Protein AF-A0A9X1R9W2-F1 (afdb_monomer_lite)

Structure (mmCIF, N/CA/C/O backbone):
data_AF-A0A9X1R9W2-F1
#
_entry.id   AF-A0A9X1R9W2-F1
#
loop_
_atom_site.group_PDB
_atom_site.id
_atom_site.type_symbol
_atom_site.label_atom_id
_atom_site.label_alt_id
_atom_site.label_comp_id
_atom_site.label_asym_id
_atom_site.label_entity_id
_atom_site.label_seq_id
_atom_site.pdbx_PDB_ins_code
_atom_site.Cartn_x
_atom_site.Cartn_y
_atom_site.Cartn_z
_atom_site.occupancy
_atom_site.B_iso_or_equiv
_atom_site.auth_seq_id
_atom_site.auth_comp_id
_atom_site.auth_asym_id
_atom_site.auth_atom_id
_atom_site.pdbx_PDB_model_num
ATOM 1 N N . MET A 1 1 ? 10.325 17.870 -0.068 1.00 63.31 1 MET A N 1
ATOM 2 C CA . MET A 1 1 ? 9.662 16.607 -0.466 1.00 63.31 1 MET A CA 1
ATOM 3 C C . MET A 1 1 ? 8.473 16.377 0.450 1.00 63.31 1 MET A C 1
ATOM 5 O O . MET A 1 1 ? 8.610 16.632 1.638 1.00 63.31 1 MET A O 1
ATOM 9 N N . SER A 1 2 ? 7.322 15.951 -0.079 1.00 88.88 2 SER A N 1
ATOM 10 C CA . SER A 1 2 ? 6.160 15.604 0.751 1.00 88.88 2 SER A CA 1
ATOM 11 C C . SER A 1 2 ? 6.344 14.225 1.393 1.00 88.88 2 SER A C 1
ATOM 13 O O . SER A 1 2 ? 7.016 13.362 0.826 1.00 88.88 2 SER A O 1
ATOM 15 N N . VAL A 1 3 ? 5.716 13.996 2.551 1.00 87.62 3 VAL A N 1
ATOM 16 C CA . VAL A 1 3 ? 5.712 12.684 3.229 1.00 87.62 3 VAL A CA 1
ATOM 17 C C . VAL A 1 3 ? 5.194 11.585 2.290 1.00 87.62 3 VAL A C 1
ATOM 19 O O . VAL A 1 3 ? 5.808 10.527 2.197 1.00 87.62 3 VAL A O 1
ATOM 22 N N . LYS A 1 4 ? 4.149 11.876 1.496 1.00 90.62 4 LYS A N 1
ATOM 23 C CA . LYS A 1 4 ? 3.610 10.965 0.468 1.00 90.62 4 LYS A CA 1
ATOM 24 C C . LYS A 1 4 ? 4.688 10.526 -0.534 1.00 90.62 4 LYS A C 1
ATOM 26 O O . LYS A 1 4 ? 4.817 9.338 -0.807 1.00 90.62 4 LYS A O 1
ATOM 31 N N . ALA A 1 5 ? 5.496 11.461 -1.040 1.00 89.12 5 ALA A N 1
ATOM 32 C CA . ALA A 1 5 ? 6.552 11.157 -2.008 1.00 89.12 5 ALA A CA 1
ATOM 33 C C . ALA A 1 5 ? 7.684 10.306 -1.406 1.00 89.12 5 ALA A C 1
ATOM 35 O O . ALA A 1 5 ? 8.211 9.417 -2.075 1.00 89.12 5 ALA A O 1
ATOM 36 N N . VAL A 1 6 ? 8.041 10.549 -0.140 1.00 94.06 6 VAL A N 1
ATOM 37 C CA . VAL A 1 6 ? 9.023 9.724 0.584 1.00 94.06 6 VAL A CA 1
ATOM 38 C C . VAL A 1 6 ? 8.492 8.301 0.758 1.00 94.06 6 VAL A C 1
ATOM 40 O O . VAL A 1 6 ? 9.180 7.343 0.419 1.00 94.06 6 VAL A O 1
ATOM 43 N N . MET A 1 7 ? 7.245 8.155 1.207 1.00 94.75 7 MET A N 1
ATOM 44 C CA . MET A 1 7 ? 6.613 6.846 1.389 1.00 94.75 7 MET A CA 1
ATOM 45 C C . MET A 1 7 ? 6.468 6.078 0.070 1.00 94.75 7 MET A C 1
ATOM 47 O O . MET A 1 7 ? 6.722 4.878 0.040 1.00 94.75 7 MET A O 1
ATOM 51 N N . ALA A 1 8 ? 6.124 6.758 -1.028 1.00 94.44 8 ALA A N 1
ATOM 52 C CA . ALA A 1 8 ? 6.047 6.140 -2.351 1.00 94.44 8 ALA A CA 1
ATOM 53 C C . ALA A 1 8 ? 7.419 5.628 -2.816 1.00 94.44 8 ALA A C 1
ATOM 55 O O . ALA A 1 8 ? 7.514 4.543 -3.379 1.00 94.44 8 ALA A O 1
ATOM 56 N N . THR A 1 9 ? 8.487 6.370 -2.513 1.00 95.00 9 THR A N 1
ATOM 57 C CA . THR A 1 9 ? 9.868 5.969 -2.827 1.00 95.00 9 THR A CA 1
ATOM 58 C C . THR A 1 9 ? 10.293 4.737 -2.021 1.00 95.00 9 THR A C 1
ATOM 60 O O . THR A 1 9 ? 10.902 3.822 -2.571 1.00 95.00 9 THR A O 1
A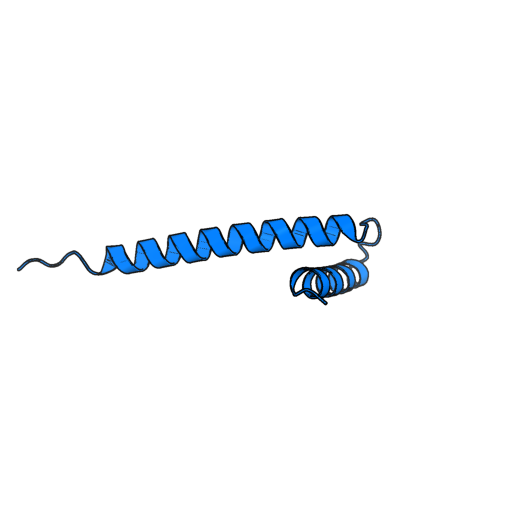TOM 63 N N . ILE A 1 10 ? 9.935 4.677 -0.734 1.00 96.00 10 ILE A N 1
ATOM 64 C CA . ILE A 1 10 ? 10.172 3.497 0.114 1.00 96.00 10 ILE A CA 1
ATOM 65 C C . ILE A 1 10 ? 9.404 2.291 -0.437 1.00 96.00 10 ILE A C 1
ATOM 67 O O . ILE A 1 10 ? 9.990 1.231 -0.636 1.00 96.00 10 ILE A O 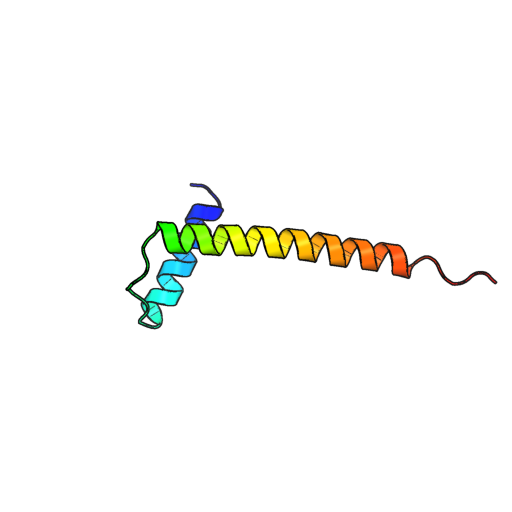1
ATOM 71 N N . LEU A 1 11 ? 8.113 2.461 -0.743 1.00 95.38 11 LEU A N 1
ATOM 72 C CA . LEU A 1 11 ? 7.279 1.388 -1.286 1.00 95.38 11 LEU A CA 1
ATOM 73 C C . LEU A 1 11 ? 7.821 0.862 -2.621 1.00 95.38 11 LEU A C 1
ATOM 75 O O . LEU A 1 11 ? 7.868 -0.348 -2.829 1.00 95.38 11 LEU A O 1
ATOM 79 N N . GLN A 1 12 ? 8.272 1.760 -3.497 1.00 95.69 12 GLN A N 1
ATOM 80 C CA . GLN A 1 12 ? 8.922 1.393 -4.749 1.00 95.69 12 GLN A CA 1
ATOM 81 C C . GLN A 1 12 ? 10.172 0.541 -4.512 1.00 95.69 12 GLN A C 1
ATOM 83 O O . GLN A 1 12 ? 10.349 -0.473 -5.181 1.00 95.69 12 GLN A O 1
ATOM 88 N N . HIS A 1 13 ? 11.029 0.924 -3.563 1.00 96.19 13 HIS A N 1
ATOM 89 C CA . HIS A 1 13 ? 12.242 0.169 -3.250 1.00 96.19 13 HIS A CA 1
ATOM 90 C C . HIS A 1 13 ? 11.929 -1.240 -2.723 1.00 96.19 13 HIS A C 1
ATOM 92 O O . HIS A 1 13 ? 12.507 -2.221 -3.190 1.00 96.19 13 HIS A O 1
ATOM 98 N N . GLU A 1 14 ? 10.972 -1.346 -1.800 1.00 96.25 14 GLU A N 1
ATOM 99 C CA . GLU A 1 14 ? 10.537 -2.615 -1.204 1.00 96.25 14 GLU A CA 1
ATOM 100 C C . GLU A 1 14 ? 9.887 -3.567 -2.213 1.00 96.25 14 GLU A C 1
ATOM 102 O O . GLU A 1 14 ? 10.052 -4.783 -2.130 1.00 96.25 14 GLU A O 1
ATOM 107 N N . LEU A 1 15 ? 9.122 -3.036 -3.166 1.00 95.56 15 LEU A N 1
ATOM 108 C CA . LEU A 1 15 ? 8.489 -3.852 -4.199 1.00 95.56 15 LEU A CA 1
ATOM 109 C C . LEU A 1 15 ? 9.487 -4.257 -5.288 1.00 95.56 15 LEU A C 1
ATOM 111 O O . LEU A 1 15 ? 9.504 -5.425 -5.688 1.00 95.56 15 LEU A O 1
ATOM 115 N N . ALA A 1 16 ? 10.390 -3.358 -5.678 1.00 94.06 16 ALA A N 1
ATOM 116 C CA . ALA A 1 16 ? 11.462 -3.672 -6.616 1.00 94.06 16 ALA A CA 1
ATOM 117 C C . ALA A 1 16 ? 12.408 -4.757 -6.074 1.00 94.06 16 ALA A C 1
ATOM 119 O O . ALA A 1 16 ? 12.778 -5.673 -6.812 1.00 94.06 16 ALA A O 1
ATOM 120 N N . SER A 1 17 ? 12.745 -4.725 -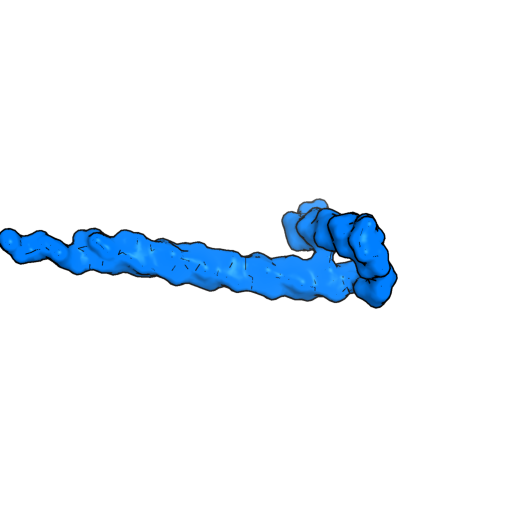4.777 1.00 96.25 17 SER A N 1
ATOM 121 C CA . SER A 1 17 ? 13.583 -5.757 -4.140 1.00 96.25 17 SER A CA 1
ATOM 122 C C . SER A 1 17 ? 12.929 -7.147 -4.134 1.00 96.25 17 SER A C 1
ATOM 124 O O . SER A 1 17 ? 13.622 -8.160 -4.074 1.00 96.25 17 SER A O 1
ATOM 126 N N . ARG A 1 18 ? 11.598 -7.204 -4.273 1.00 95.62 18 ARG A N 1
ATOM 127 C CA . ARG A 1 18 ? 10.797 -8.433 -4.403 1.00 95.62 18 ARG A CA 1
ATOM 128 C C . ARG A 1 18 ? 10.482 -8.796 -5.859 1.00 95.62 18 ARG A C 1
ATOM 130 O O . ARG A 1 18 ? 9.708 -9.718 -6.102 1.00 95.62 18 ARG A O 1
ATOM 137 N N . GLY A 1 19 ? 11.066 -8.083 -6.824 1.00 94.69 19 GLY A N 1
ATOM 138 C CA . GLY A 1 19 ? 10.906 -8.335 -8.258 1.00 94.69 19 GLY A CA 1
ATOM 139 C C . GLY A 1 19 ? 9.696 -7.657 -8.910 1.00 94.69 19 GLY A C 1
ATOM 140 O O . GLY A 1 19 ? 9.420 -7.906 -10.083 1.00 94.69 19 GLY A O 1
ATOM 141 N N . VAL A 1 20 ? 8.975 -6.791 -8.196 1.00 92.38 20 VAL A N 1
ATOM 142 C CA . VAL A 1 20 ? 7.843 -6.036 -8.750 1.00 92.38 20 VAL A CA 1
ATOM 143 C C . VAL A 1 20 ? 8.356 -4.733 -9.360 1.00 92.38 20 VAL A C 1
ATOM 145 O O . VAL A 1 20 ? 8.564 -3.743 -8.668 1.00 92.38 20 VAL A O 1
ATOM 148 N N . ASN A 1 21 ? 8.539 -4.741 -10.681 1.00 88.75 21 ASN A N 1
ATOM 149 C CA . ASN A 1 21 ? 9.109 -3.615 -11.436 1.00 88.75 21 ASN A CA 1
ATOM 150 C C . ASN A 1 21 ? 8.157 -3.036 -12.499 1.00 88.75 21 ASN A C 1
ATOM 152 O O . ASN A 1 21 ? 8.546 -2.152 -13.255 1.00 88.75 21 ASN A O 1
ATOM 156 N N . SER A 1 22 ? 6.923 -3.540 -12.591 1.00 93.44 22 SER A N 1
ATOM 157 C CA . SER A 1 22 ? 5.935 -3.121 -13.598 1.00 93.44 22 SER A CA 1
ATOM 158 C C . SER A 1 22 ? 5.168 -1.847 -13.233 1.00 93.44 22 SER A C 1
ATOM 160 O O . SER A 1 22 ? 4.474 -1.296 -14.083 1.00 93.44 22 SER A O 1
ATOM 162 N N . LEU A 1 23 ? 5.266 -1.398 -11.981 1.00 93.50 23 LEU A N 1
ATOM 163 C CA . LEU A 1 23 ? 4.517 -0.256 -11.466 1.00 93.50 23 LEU A CA 1
ATOM 164 C C . LEU A 1 23 ? 5.260 1.057 -11.704 1.00 93.50 23 LEU A C 1
ATOM 166 O O . LEU A 1 23 ? 6.473 1.166 -11.510 1.00 93.50 23 LEU A O 1
ATOM 170 N N . THR A 1 24 ? 4.498 2.074 -12.079 1.00 93.81 24 THR A N 1
ATOM 171 C CA . THR A 1 24 ? 4.971 3.445 -12.231 1.00 93.81 24 THR A CA 1
ATOM 172 C C . THR A 1 24 ? 5.025 4.160 -10.883 1.00 93.81 24 THR A C 1
ATOM 174 O O . THR A 1 24 ? 4.395 3.764 -9.903 1.00 93.81 24 THR A O 1
ATOM 177 N N . ARG A 1 25 ? 5.739 5.289 -10.834 1.00 90.75 25 ARG A N 1
ATOM 178 C CA . ARG A 1 25 ? 5.759 6.168 -9.655 1.00 90.75 25 ARG A CA 1
ATOM 179 C C . ARG A 1 25 ? 4.352 6.586 -9.205 1.00 90.75 25 ARG A C 1
ATOM 181 O O . ARG A 1 25 ? 4.081 6.604 -8.008 1.00 90.75 25 ARG A O 1
ATOM 188 N N . SER A 1 26 ? 3.471 6.894 -10.155 1.00 93.44 26 SER A N 1
ATOM 189 C CA . SER A 1 26 ? 2.092 7.300 -9.874 1.00 93.44 26 SER A CA 1
ATOM 190 C C . SER A 1 26 ? 1.277 6.177 -9.233 1.00 93.44 26 SER A C 1
ATOM 192 O O . SER A 1 26 ? 0.457 6.456 -8.362 1.00 93.44 26 SER A O 1
ATOM 194 N N . ASP A 1 27 ? 1.549 4.917 -9.585 1.00 95.19 27 ASP A N 1
ATOM 195 C CA . ASP A 1 27 ? 0.906 3.764 -8.946 1.00 95.19 27 ASP A CA 1
ATOM 196 C C . ASP A 1 27 ? 1.287 3.679 -7.464 1.00 95.19 27 ASP A C 1
ATOM 198 O O . ASP A 1 27 ? 0.421 3.523 -6.601 1.00 95.19 27 ASP A O 1
ATOM 202 N N . TYR A 1 28 ? 2.570 3.864 -7.139 1.00 94.69 28 TYR A N 1
ATOM 203 C CA . TYR A 1 28 ? 3.025 3.902 -5.746 1.00 94.69 28 TYR A CA 1
ATOM 204 C C . TYR A 1 28 ? 2.403 5.068 -4.972 1.00 94.69 28 TYR A C 1
ATOM 206 O O . TYR A 1 28 ? 1.950 4.888 -3.843 1.00 94.69 28 TYR A O 1
ATOM 214 N N . GLU A 1 29 ? 2.337 6.257 -5.571 1.00 94.69 29 GLU A N 1
ATOM 215 C CA . GLU A 1 29 ? 1.713 7.427 -4.945 1.00 94.69 29 GLU A CA 1
ATOM 216 C C . GLU A 1 29 ? 0.216 7.203 -4.666 1.00 94.69 29 GLU A C 1
ATOM 218 O O . GLU A 1 29 ? -0.252 7.545 -3.575 1.00 94.69 29 GLU A O 1
ATOM 223 N N . ALA A 1 30 ? -0.510 6.564 -5.590 1.00 95.81 30 ALA A N 1
ATOM 224 C CA . ALA A 1 30 ? -1.918 6.208 -5.417 1.00 95.81 30 ALA A CA 1
ATOM 225 C C . ALA A 1 30 ? -2.127 5.176 -4.295 1.00 95.81 30 ALA A C 1
ATOM 227 O O . ALA A 1 30 ? -3.045 5.316 -3.483 1.00 95.81 30 ALA A O 1
ATOM 228 N N . VAL A 1 31 ? -1.255 4.166 -4.198 1.00 95.81 31 VAL A N 1
ATOM 229 C CA . VAL A 1 31 ? -1.298 3.176 -3.108 1.00 95.81 31 VAL A CA 1
ATOM 230 C C . VAL A 1 31 ? -1.067 3.848 -1.755 1.00 95.81 31 VAL A C 1
ATOM 232 O O . VAL A 1 31 ? -1.832 3.621 -0.817 1.00 95.81 31 VAL A O 1
ATOM 235 N N . ILE A 1 32 ? -0.053 4.710 -1.646 1.00 96.44 32 ILE A N 1
ATOM 236 C CA . ILE A 1 32 ? 0.236 5.435 -0.402 1.00 96.44 32 ILE A CA 1
ATOM 237 C C . ILE A 1 32 ? -0.929 6.340 0.003 1.00 96.44 32 ILE A C 1
ATOM 239 O O . ILE A 1 32 ? -1.279 6.400 1.179 1.00 96.44 32 ILE A O 1
ATOM 243 N N . GLU A 1 33 ? -1.565 7.021 -0.947 1.00 96.00 33 GLU A N 1
ATOM 244 C CA . GLU A 1 33 ? -2.742 7.845 -0.672 1.00 96.00 33 GLU A CA 1
ATOM 245 C C . GLU A 1 33 ? -3.909 7.039 -0.094 1.00 96.00 33 GLU A C 1
ATOM 247 O O . GLU A 1 33 ? -4.500 7.440 0.912 1.00 96.00 33 GLU A O 1
ATOM 252 N N . GLN A 1 34 ? -4.200 5.874 -0.671 1.00 96.75 34 GLN A N 1
ATOM 253 C CA . GLN A 1 34 ? -5.234 4.985 -0.144 1.00 96.75 34 GLN A CA 1
ATOM 254 C C . GLN A 1 34 ? -4.884 4.447 1.247 1.00 96.75 34 GLN A C 1
ATOM 256 O O . GLN A 1 34 ? -5.768 4.341 2.097 1.00 96.75 34 GLN A O 1
ATOM 261 N N . LEU A 1 35 ? -3.612 4.118 1.496 1.00 96.00 35 LEU A N 1
ATOM 262 C CA . LEU A 1 35 ? -3.155 3.651 2.805 1.00 96.00 35 LEU A CA 1
ATOM 263 C C . LEU A 1 35 ? -3.302 4.732 3.876 1.00 96.00 35 LEU A C 1
ATOM 265 O O . LEU A 1 35 ? -3.825 4.442 4.948 1.00 96.00 35 LEU A O 1
ATOM 269 N N . ILE A 1 36 ? -2.907 5.974 3.580 1.00 95.00 36 ILE A N 1
ATOM 270 C CA . ILE A 1 36 ? -3.072 7.105 4.503 1.00 95.00 36 ILE A CA 1
ATOM 271 C C . ILE A 1 36 ? -4.551 7.292 4.845 1.00 95.00 36 ILE A C 1
ATOM 273 O O . ILE A 1 36 ? -4.892 7.375 6.021 1.00 95.00 36 ILE A O 1
ATOM 277 N N . LYS A 1 37 ? -5.433 7.285 3.837 1.00 96.50 37 LYS A N 1
ATOM 278 C CA . LYS A 1 37 ? -6.878 7.416 4.051 1.00 96.50 37 LYS A CA 1
ATOM 279 C C . LYS A 1 37 ? -7.416 6.331 4.991 1.00 96.50 37 LYS A C 1
ATOM 281 O O . LYS A 1 37 ? -8.058 6.656 5.985 1.00 96.50 37 LYS A O 1
ATOM 286 N N . LYS A 1 38 ? -7.105 5.060 4.713 1.00 95.88 38 LYS A N 1
ATOM 287 C CA . LYS A 1 38 ? -7.551 3.924 5.538 1.00 95.88 38 LYS A CA 1
ATOM 288 C C . LYS A 1 38 ? -7.001 3.982 6.962 1.00 95.88 38 LYS A C 1
ATOM 290 O O . LYS A 1 38 ? -7.709 3.634 7.898 1.00 95.88 38 LYS A O 1
ATOM 295 N N . LEU A 1 39 ? -5.752 4.419 7.138 1.00 95.69 39 LEU A N 1
ATOM 296 C CA . LEU A 1 39 ? -5.160 4.602 8.465 1.00 95.69 39 LEU A CA 1
ATOM 297 C C . LEU A 1 39 ? -5.868 5.712 9.242 1.00 95.69 39 LEU A C 1
ATOM 299 O O . LEU A 1 39 ? -6.182 5.513 10.407 1.00 95.69 39 LEU A O 1
ATOM 303 N N . THR A 1 40 ? -6.180 6.840 8.602 1.00 94.69 40 THR A N 1
ATOM 304 C CA . THR A 1 40 ? -6.948 7.922 9.237 1.00 94.69 40 THR A CA 1
ATOM 305 C C . THR A 1 40 ? -8.352 7.465 9.641 1.00 94.69 40 THR A C 1
ATOM 307 O O . THR A 1 40 ? -8.800 7.773 10.744 1.00 94.69 40 THR A O 1
ATOM 310 N N . GLU A 1 41 ? -9.036 6.708 8.780 1.00 95.44 41 GLU A N 1
ATOM 311 C CA . GLU A 1 41 ? -10.341 6.107 9.091 1.00 95.44 41 GLU A CA 1
ATOM 312 C C . GLU A 1 41 ? -10.236 5.151 10.289 1.00 95.44 41 GLU A C 1
ATOM 314 O O . GLU A 1 41 ? -10.994 5.276 11.250 1.00 95.44 41 GLU A O 1
ATOM 319 N N . LEU A 1 42 ? -9.232 4.270 10.296 1.00 95.50 42 LEU A N 1
ATOM 320 C CA . LEU A 1 42 ? -9.001 3.328 11.390 1.00 95.50 42 LEU A CA 1
ATOM 321 C C . LEU A 1 42 ? -8.655 4.033 12.711 1.00 95.50 42 LEU A C 1
ATOM 323 O O . LEU A 1 42 ? -9.165 3.663 13.765 1.00 95.50 42 LEU A O 1
ATOM 327 N N . GLU A 1 43 ? -7.804 5.060 12.683 1.00 94.38 43 GLU A N 1
ATOM 328 C CA . GLU A 1 43 ? -7.477 5.865 13.864 1.00 94.38 43 GLU A CA 1
ATOM 329 C C . GLU A 1 43 ? -8.719 6.557 14.440 1.00 94.38 43 GLU A C 1
ATOM 331 O O . GLU A 1 43 ? -8.877 6.635 15.663 1.00 94.38 43 GLU A O 1
ATOM 336 N N . PHE A 1 44 ? -9.618 7.032 13.574 1.00 93.69 44 PHE A N 1
ATOM 337 C CA . PHE A 1 44 ? -10.892 7.613 13.981 1.00 93.69 44 PHE A CA 1
ATOM 338 C C . PHE A 1 44 ? -11.811 6.567 14.626 1.00 93.69 44 PHE A C 1
ATOM 340 O O . PHE A 1 44 ? -12.312 6.790 15.731 1.00 93.69 44 PHE A O 1
ATOM 347 N N . GLU A 1 45 ? -11.977 5.405 13.993 1.00 93.81 45 GLU A N 1
ATOM 348 C CA . GLU A 1 45 ? -12.770 4.293 14.527 1.00 93.81 45 GLU A CA 1
ATOM 349 C C . GLU A 1 45 ? -12.249 3.832 15.894 1.00 93.81 45 GLU A C 1
ATOM 351 O O . GLU A 1 45 ? -13.021 3.714 16.851 1.00 93.81 45 GLU A O 1
ATOM 356 N N . LEU A 1 46 ? -10.934 3.648 16.031 1.00 93.00 46 LEU A N 1
ATOM 357 C CA . LEU A 1 46 ? -10.305 3.250 17.290 1.00 93.00 46 LEU A CA 1
ATOM 358 C C . LEU A 1 46 ? -10.549 4.279 18.400 1.00 93.00 46 LEU A C 1
ATOM 360 O O . LEU A 1 46 ? -10.949 3.901 19.502 1.00 93.00 46 LEU A O 1
ATOM 364 N N . ARG A 1 47 ? -10.393 5.579 18.114 1.00 89.81 47 ARG A N 1
ATOM 365 C CA . ARG A 1 47 ? -10.693 6.652 19.081 1.00 89.81 47 ARG A CA 1
ATOM 366 C C . ARG A 1 47 ? -12.172 6.686 19.469 1.00 89.81 47 ARG A C 1
ATOM 368 O O . ARG A 1 47 ? -12.494 6.856 20.647 1.00 89.81 47 ARG A O 1
ATOM 375 N N . SER A 1 48 ? -13.072 6.492 18.506 1.00 86.94 48 SER A N 1
ATOM 376 C CA . SER A 1 48 ? -14.517 6.435 18.761 1.00 86.94 48 SER A CA 1
ATOM 377 C C . SER A 1 48 ? -14.885 5.259 19.676 1.00 86.94 48 SER A C 1
ATOM 379 O O . SER A 1 48 ? -15.682 5.398 20.599 1.00 86.94 48 SER A O 1
ATOM 381 N N . ARG A 1 49 ? -14.214 4.113 19.522 1.00 81.50 49 ARG A N 1
ATOM 382 C CA . ARG A 1 49 ? -14.408 2.952 20.394 1.00 81.50 49 ARG A CA 1
ATOM 383 C C . ARG A 1 49 ? -13.834 3.170 21.796 1.00 81.50 49 ARG A C 1
ATOM 385 O O . ARG A 1 49 ? -14.465 2.769 22.770 1.00 81.50 49 ARG A O 1
ATOM 392 N N . SER A 1 50 ? -12.677 3.824 21.917 1.00 72.12 50 SER A N 1
ATOM 393 C CA . SER A 1 50 ? -12.071 4.155 23.216 1.00 72.12 50 SER A CA 1
ATOM 394 C C . SER A 1 50 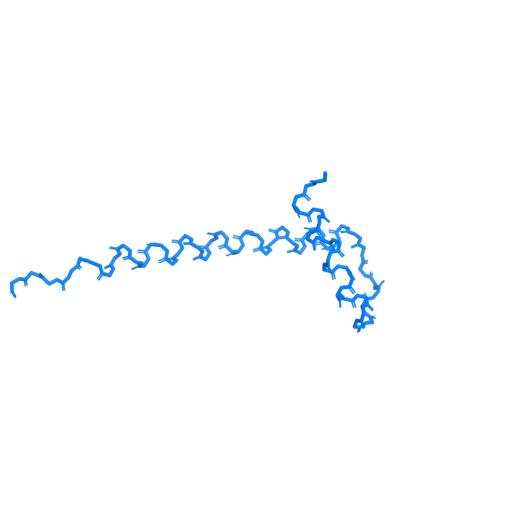? -12.915 5.125 24.047 1.00 72.12 50 SER A C 1
ATOM 396 O O . SER A 1 50 ? -12.914 5.030 25.269 1.00 72.12 50 SER A O 1
ATOM 398 N N . THR A 1 51 ? -13.655 6.035 23.409 1.00 61.59 51 THR A N 1
ATOM 399 C CA . THR A 1 51 ? -14.550 6.974 24.112 1.00 61.59 51 THR A CA 1
ATOM 400 C C . THR A 1 51 ? -15.860 6.318 24.559 1.00 61.59 51 THR A C 1
ATOM 402 O O . THR A 1 51 ? -16.364 6.636 25.634 1.00 61.59 51 THR A O 1
ATOM 405 N N . ASN A 1 52 ? -16.350 5.324 23.812 1.00 58.12 52 ASN A N 1
ATOM 406 C CA . ASN A 1 52 ? -17.557 4.563 24.155 1.00 58.12 52 ASN A CA 1
ATOM 407 C C . ASN A 1 52 ? -17.326 3.471 25.219 1.00 58.12 52 ASN A C 1
ATOM 409 O O . ASN A 1 52 ? -18.280 3.001 25.830 1.00 58.12 52 ASN A O 1
ATOM 413 N N . GLY A 1 53 ? -16.075 3.066 25.470 1.00 55.94 53 GLY A N 1
ATOM 414 C CA . GLY A 1 53 ? -15.720 2.077 26.498 1.00 55.94 53 GLY A CA 1
ATOM 415 C C . GLY A 1 53 ? -15.696 2.605 27.941 1.00 55.94 53 GLY A C 1
ATOM 416 O O . GLY A 1 53 ? -15.556 1.807 28.863 1.00 55.94 53 GLY A O 1
ATOM 417 N N . SER A 1 54 ? -15.840 3.920 28.148 1.00 57.16 54 SER A N 1
ATOM 418 C CA . SER A 1 54 ? -15.800 4.564 29.476 1.00 57.16 54 SER A CA 1
ATOM 419 C C . SER A 1 54 ? -17.170 5.032 29.991 1.00 57.16 54 SER A C 1
ATOM 421 O O . SER A 1 54 ? -17.244 5.653 31.049 1.00 57.16 54 SER A O 1
ATOM 423 N N . GLN A 1 55 ? -18.264 4.740 29.281 1.00 55.16 55 GLN A N 1
ATOM 424 C CA . GLN A 1 55 ? -19.629 4.991 29.754 1.00 55.16 55 GLN A CA 1
ATOM 425 C C . GLN A 1 55 ? -20.363 3.666 29.948 1.00 55.16 55 GLN A C 1
ATOM 427 O O . GLN A 1 55 ? -20.991 3.150 29.028 1.00 55.16 55 GLN A O 1
ATOM 432 N N . GLY A 1 56 ? -20.276 3.099 31.153 1.00 54.66 56 GLY A N 1
ATOM 433 C CA . GLY A 1 56 ? -21.025 1.883 31.453 1.00 54.66 56 GLY A CA 1
ATOM 434 C C . GLY A 1 56 ? -20.709 1.182 32.767 1.00 54.66 56 GLY A C 1
ATOM 435 O O . GLY A 1 56 ? -20.630 -0.037 32.759 1.00 54.66 56 GLY A O 1
ATOM 436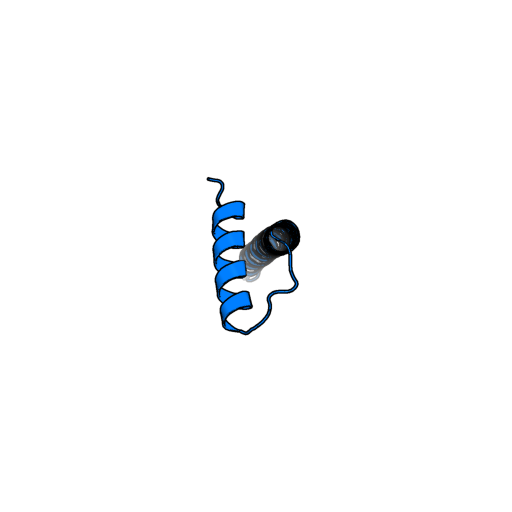 N N . VAL A 1 57 ? -20.572 1.908 33.881 1.00 54.94 57 VAL A N 1
ATOM 437 C CA . VAL A 1 57 ? -21.014 1.374 35.183 1.00 54.94 57 VAL A CA 1
ATOM 438 C C . VAL A 1 57 ? -21.724 2.494 35.951 1.00 54.94 57 VAL A C 1
ATOM 440 O O . VAL A 1 57 ? -21.068 3.297 36.615 1.00 54.94 57 VAL A O 1
ATOM 443 N N . PRO A 1 58 ? -23.057 2.614 35.838 1.00 53.84 58 PRO A N 1
ATOM 444 C CA . PRO A 1 58 ? -23.864 3.201 36.887 1.00 53.84 58 PRO A CA 1
ATOM 445 C C . PRO A 1 58 ? -24.116 2.144 37.973 1.00 53.84 58 PRO A C 1
ATOM 447 O O . PRO A 1 58 ? -24.632 1.070 37.668 1.00 53.84 58 PRO A O 1
ATOM 450 N N . THR A 1 59 ? -23.804 2.541 39.213 1.00 55.66 59 THR A N 1
ATOM 451 C CA . THR A 1 59 ? -24.145 1.936 40.522 1.00 55.66 59 THR A CA 1
ATOM 452 C C . THR A 1 59 ? -23.548 0.583 40.881 1.00 55.66 59 THR A C 1
ATOM 454 O O . THR A 1 59 ? -23.855 -0.419 40.207 1.00 55.66 59 THR A O 1
#

Organism: NCBI:txid2911009

Foldseek 3Di:
DDPLLVQ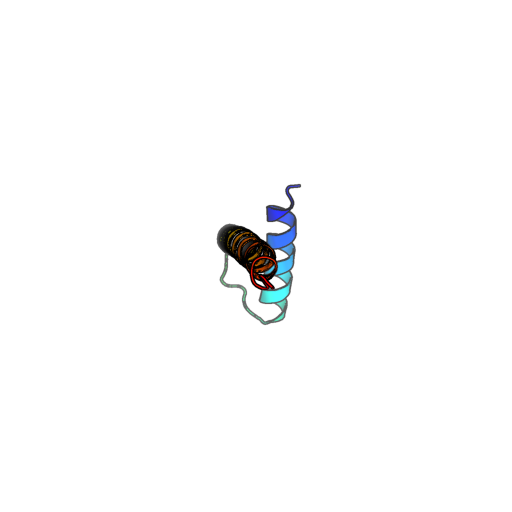LVVVQVVCVVVVNDPDDSVNSSVVSVVVVVVVVVVVVVVVVVVVVVPPDDDD

Radius of gyration: 18.15 Å; chains: 1; bounding box: 38×25×54 Å

Secondary structure (DSSP, 8-state):
--HHHHHHHHHHHHHHHTT-----HHHHHHHHHHHHHHHHHHHHHHHHHHHHTTS----

pLDDT: mean 87.15, std 14.21, range [53.84, 96.75]

Sequence (59 aa):
MSVKAVMATILQHELASRGVNSLTRSDYEAVIEQLIKKLTELEFELRSRSTNGSQGVPT